Protein AF-A7SAF6-F1 (afdb_monomer)

Secondary structure (DSSP, 8-state):
--TTSHHHHHHHHHHHHHTSSS---HHHHHHHHHHHHHHHHHHHHHHHTT-HHHHHHHHHHHHHHS--HHHHHHHHHHHHHHHHHHHHHHHHTTS-SS---S---SEEE-STT-EEEHHHHHHS-HHHHHHHHHHHHHHHTT------PPP-

InterPro domains:
  IPR038718 SNF2-like, N-terminal domain superfamily [G3DSA:3.40.50.10810] (115-152)
  IPR050496 SNF2/RAD54 Helicase and DNA Repair [PTHR45629] (24-152)

pLDDT: mean 78.39, std 18.31, range [35.03, 96.56]

Organism: Nematostella vectensis (NCBI:txid45351)

Sequence (152 aa):
MDENGVDSEIARAAEKLSNLEINEKPDDEKALKAKFNELCLSGKEKARQGLLEEALADFQEAYKIHESAKLLRRIEKLKEFIKEYEKQEENEGDEAEEEEGEDDDGRDDIGDGFLLARELSIALYPYQKEGLLWFWKLYNRNQGGILGDDMG

Foldseek 3Di:
DDPPPPVVVVVVVVVVVVVVPPDDDPPVLVVLVVLLVVLQVVLVVCVVVVVLVSSLVSLVVSCVSPPDPVSVVVNVVSVVVVVVVVVVVVVVVVVPDDDPDDDPPQWDDLDPRDTDRVVVVVVDDPVVSVVVVVVVVCVVVVHDDDDPDDDD

Structure (mmCIF, N/CA/C/O backbone):
data_AF-A7SAF6-F1
#
_entry.id   AF-A7SAF6-F1
#
loop_
_atom_site.group_PDB
_atom_site.id
_atom_site.type_symbol
_atom_site.label_atom_id
_atom_site.label_alt_id
_atom_site.label_comp_id
_atom_site.label_asym_id
_atom_site.label_entity_id
_atom_site.label_seq_id
_atom_site.pdbx_PDB_ins_code
_atom_site.Cartn_x
_atom_site.Cartn_y
_atom_site.Cartn_z
_atom_site.occupancy
_atom_site.B_iso_or_equiv
_atom_site.auth_seq_id
_atom_site.auth_comp_id
_atom_site.auth_asym_id
_atom_site.auth_atom_id
_atom_site.pdbx_PDB_model_num
ATOM 1 N N . MET A 1 1 ? 40.572 2.537 -73.469 1.00 44.81 1 MET A N 1
ATOM 2 C CA . MET A 1 1 ? 40.249 3.543 -72.433 1.00 44.81 1 MET A CA 1
ATOM 3 C C . MET A 1 1 ? 39.096 2.911 -71.704 1.00 44.81 1 MET A C 1
ATOM 5 O O . MET A 1 1 ? 37.993 2.893 -72.230 1.00 44.81 1 MET A O 1
ATOM 9 N N . ASP A 1 2 ? 39.427 2.197 -70.636 1.00 42.28 2 ASP A N 1
ATOM 10 C CA . ASP A 1 2 ? 38.628 1.070 -70.172 1.00 42.28 2 ASP A CA 1
ATOM 11 C C . ASP A 1 2 ? 37.817 1.534 -68.963 1.00 42.28 2 ASP A C 1
ATOM 13 O O . ASP A 1 2 ? 38.336 1.652 -67.857 1.00 42.28 2 ASP A O 1
ATOM 17 N N . GLU A 1 3 ? 36.542 1.844 -69.197 1.00 50.38 3 GLU A N 1
ATOM 18 C CA . GLU A 1 3 ? 35.599 2.385 -68.204 1.00 50.38 3 GLU A CA 1
ATOM 19 C C . GLU A 1 3 ? 35.099 1.331 -67.189 1.00 50.38 3 GLU A C 1
ATOM 21 O O . GLU A 1 3 ? 34.281 1.633 -66.331 1.00 50.38 3 GLU A O 1
ATOM 26 N N . ASN A 1 4 ? 35.632 0.104 -67.216 1.00 52.62 4 ASN A N 1
ATOM 27 C CA . ASN A 1 4 ? 35.158 -1.023 -66.394 1.00 52.62 4 ASN A CA 1
ATOM 28 C C . ASN A 1 4 ? 35.871 -1.181 -65.032 1.00 52.62 4 ASN A C 1
ATOM 30 O O . ASN A 1 4 ? 35.632 -2.157 -64.324 1.00 52.62 4 ASN A O 1
ATOM 34 N N . GLY A 1 5 ? 36.783 -0.274 -64.664 1.00 51.62 5 GLY A N 1
ATOM 35 C CA . GLY A 1 5 ? 37.555 -0.369 -63.414 1.00 51.62 5 GLY A CA 1
ATOM 36 C C . GLY A 1 5 ? 36.896 0.283 -62.193 1.00 51.62 5 GLY A C 1
ATOM 37 O O . GLY A 1 5 ? 37.190 -0.098 -61.064 1.00 51.62 5 GLY A O 1
ATOM 38 N N . VAL A 1 6 ? 36.002 1.253 -62.405 1.00 52.84 6 VAL A N 1
ATOM 39 C CA . VAL A 1 6 ? 35.480 2.115 -61.328 1.00 52.84 6 VAL A CA 1
ATOM 40 C C . VAL A 1 6 ? 34.275 1.478 -60.621 1.00 52.84 6 VAL A C 1
ATOM 42 O O . VAL A 1 6 ? 34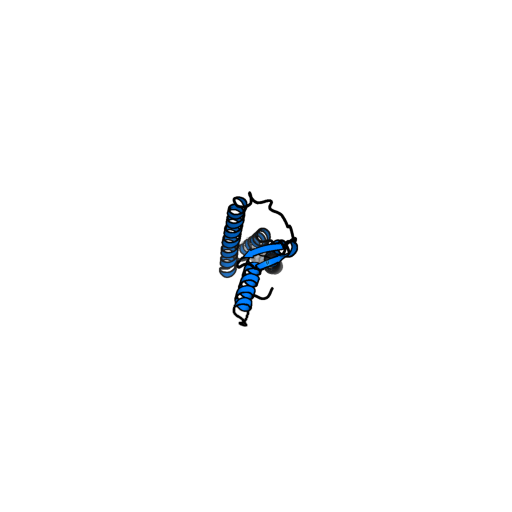.146 1.580 -59.401 1.00 52.84 6 VAL A O 1
ATOM 45 N N . ASP A 1 7 ? 33.457 0.712 -61.347 1.00 53.44 7 ASP A N 1
ATOM 46 C CA . ASP A 1 7 ? 32.272 0.043 -60.789 1.00 53.44 7 ASP A CA 1
ATOM 47 C C . ASP A 1 7 ? 32.627 -1.068 -59.786 1.00 53.44 7 ASP A C 1
ATOM 49 O O . ASP A 1 7 ? 31.895 -1.310 -58.824 1.00 53.44 7 ASP A O 1
ATOM 53 N N . SER A 1 8 ? 33.792 -1.709 -59.948 1.00 56.06 8 SER A N 1
ATOM 54 C CA . SER A 1 8 ? 34.264 -2.760 -59.038 1.00 56.06 8 SER A CA 1
ATOM 55 C C . SER A 1 8 ? 34.709 -2.219 -57.675 1.00 56.06 8 SER A C 1
ATOM 57 O O . SER A 1 8 ? 34.600 -2.938 -56.679 1.00 56.06 8 SER A O 1
ATOM 59 N N . GLU A 1 9 ? 35.236 -0.995 -57.607 1.00 56.00 9 GLU A N 1
ATOM 60 C CA . GLU A 1 9 ? 35.663 -0.395 -56.337 1.00 56.00 9 GLU A CA 1
ATOM 61 C C . GLU A 1 9 ? 34.481 0.205 -55.572 1.00 56.00 9 GLU A C 1
ATOM 63 O O . GLU A 1 9 ? 34.405 0.051 -54.351 1.00 56.00 9 GLU A O 1
ATOM 68 N N . ILE A 1 10 ? 33.511 0.794 -56.282 1.00 58.78 10 ILE A N 1
ATOM 69 C CA . ILE A 1 10 ? 32.274 1.321 -55.687 1.00 58.78 10 ILE A CA 1
ATOM 70 C C . ILE A 1 10 ? 31.429 0.184 -55.096 1.00 58.78 10 ILE A C 1
ATOM 72 O O . ILE A 1 10 ? 30.959 0.302 -53.963 1.00 58.78 10 ILE A O 1
ATOM 76 N N . ALA A 1 11 ? 31.302 -0.951 -55.794 1.00 59.03 11 ALA A N 1
ATOM 77 C CA . ALA A 1 11 ? 30.589 -2.122 -55.276 1.00 59.03 11 ALA A CA 1
ATOM 78 C C . ALA A 1 11 ? 31.240 -2.683 -53.997 1.00 59.03 11 ALA A C 1
ATOM 80 O O . ALA A 1 11 ? 30.552 -3.008 -53.029 1.00 59.03 11 ALA A O 1
ATOM 81 N N . ARG A 1 12 ? 32.578 -2.719 -53.950 1.00 59.12 12 ARG A N 1
ATOM 82 C CA . ARG A 1 12 ? 33.331 -3.205 -52.785 1.00 59.12 12 ARG A CA 1
ATOM 83 C C . ARG A 1 12 ? 33.292 -2.231 -51.605 1.00 59.12 12 ARG A C 1
ATOM 85 O O . ARG A 1 12 ? 33.353 -2.669 -50.458 1.00 59.12 12 ARG A O 1
ATOM 92 N N . ALA A 1 13 ? 33.190 -0.927 -51.861 1.00 58.06 13 ALA A N 1
ATOM 93 C CA . ALA A 1 13 ? 32.995 0.089 -50.828 1.00 58.06 13 ALA A CA 1
ATOM 94 C C . ALA A 1 13 ? 31.565 0.064 -50.257 1.00 58.06 13 ALA A C 1
ATOM 96 O O . ALA A 1 13 ? 31.397 0.198 -49.046 1.00 58.06 13 ALA A O 1
ATOM 97 N N . ALA A 1 14 ? 30.554 -0.181 -51.097 1.00 57.97 14 ALA A N 1
ATOM 98 C CA . ALA A 1 14 ? 29.157 -0.307 -50.680 1.00 57.97 14 ALA A CA 1
ATOM 99 C C . ALA A 1 14 ? 28.917 -1.544 -49.794 1.00 57.97 14 ALA A C 1
ATOM 101 O O . ALA A 1 14 ? 28.261 -1.437 -48.762 1.00 57.97 14 ALA A O 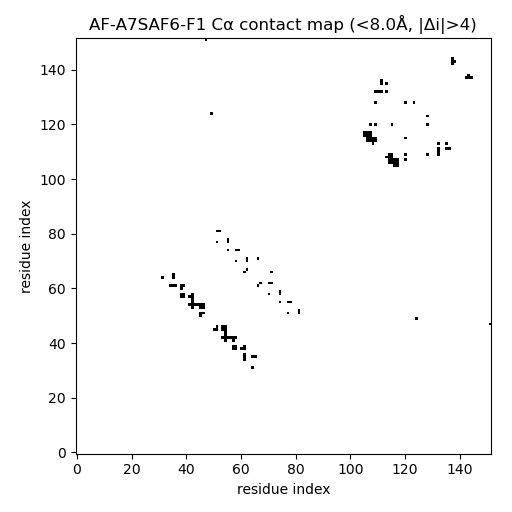1
ATOM 102 N N . GLU A 1 15 ? 29.524 -2.688 -50.124 1.00 56.97 15 GLU A N 1
ATOM 103 C CA . GLU A 1 15 ? 29.443 -3.910 -49.305 1.00 56.97 15 GLU A CA 1
ATOM 104 C C . GLU A 1 15 ? 30.191 -3.767 -47.962 1.00 56.97 15 GLU A C 1
ATOM 106 O O . GLU A 1 15 ? 29.809 -4.340 -46.938 1.00 56.97 15 GLU A O 1
ATOM 111 N N . LYS A 1 16 ? 31.249 -2.944 -47.932 1.00 56.81 16 LYS A N 1
ATOM 112 C CA . LYS A 1 16 ? 31.986 -2.622 -46.700 1.00 56.81 16 LYS A CA 1
ATOM 113 C C . LYS A 1 16 ? 31.212 -1.660 -45.793 1.00 56.81 16 LYS A C 1
ATOM 115 O O . LYS A 1 16 ? 31.373 -1.743 -44.580 1.00 56.81 16 LYS A O 1
ATOM 120 N N . LEU A 1 17 ? 30.373 -0.791 -46.364 1.00 54.66 17 LEU A N 1
ATOM 121 C CA . LEU A 1 17 ? 29.461 0.089 -45.626 1.00 54.66 17 LEU A CA 1
ATOM 122 C C . LEU A 1 17 ? 28.236 -0.673 -45.097 1.00 54.66 17 LEU A C 1
ATOM 124 O O . LEU A 1 17 ? 27.879 -0.483 -43.939 1.00 54.66 17 LEU A O 1
ATOM 128 N N . SER A 1 18 ? 27.661 -1.608 -45.864 1.00 53.25 18 SER A N 1
ATOM 129 C CA . SER A 1 18 ? 26.514 -2.410 -45.400 1.00 53.25 18 SER A CA 1
ATOM 130 C C . SER A 1 18 ? 26.862 -3.391 -44.273 1.00 53.25 18 SER A C 1
ATOM 132 O O . SER A 1 18 ? 25.997 -3.746 -43.479 1.00 53.25 18 SER A O 1
ATOM 134 N N . ASN A 1 19 ? 28.128 -3.812 -44.166 1.00 49.72 19 ASN A N 1
ATOM 135 C CA . ASN A 1 19 ? 28.609 -4.688 -43.087 1.00 49.72 19 ASN A CA 1
ATOM 136 C C . ASN A 1 19 ? 29.094 -3.942 -41.828 1.00 49.72 19 ASN A C 1
ATOM 138 O O . ASN A 1 19 ? 29.484 -4.592 -40.859 1.00 49.72 19 ASN A O 1
ATOM 142 N N . LEU A 1 20 ? 29.074 -2.605 -41.818 1.00 49.12 20 LEU A N 1
ATOM 143 C CA . LEU A 1 20 ? 29.375 -1.792 -40.630 1.00 49.12 20 LEU A CA 1
ATOM 144 C C . LEU A 1 20 ? 28.115 -1.386 -39.845 1.00 49.12 20 LEU A C 1
ATOM 146 O O . LEU A 1 20 ? 28.237 -0.924 -38.716 1.00 49.12 20 LEU A O 1
ATOM 150 N N . GLU A 1 21 ? 26.918 -1.598 -40.399 1.00 53.47 21 GLU A N 1
ATOM 151 C CA . GLU A 1 21 ? 25.646 -1.123 -39.827 1.00 53.47 21 GLU A CA 1
ATOM 152 C C . GLU A 1 21 ? 24.832 -2.188 -39.071 1.00 53.47 21 GLU A C 1
ATOM 154 O O . GLU A 1 21 ? 23.672 -1.965 -38.732 1.00 53.47 21 GLU A O 1
ATOM 159 N N . ILE A 1 22 ? 25.418 -3.349 -38.758 1.0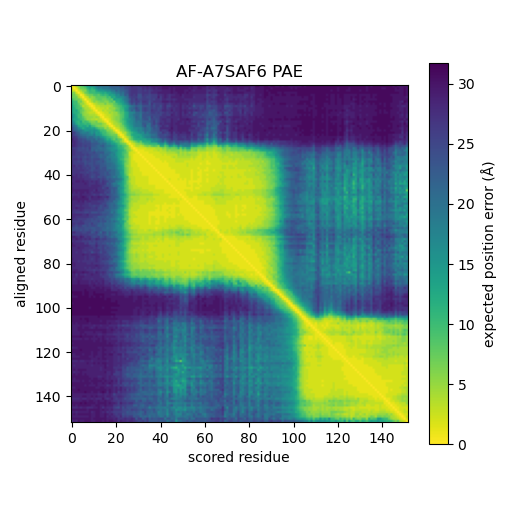0 56.00 22 ILE A N 1
ATOM 160 C CA . ILE A 1 22 ? 24.715 -4.412 -38.021 1.00 56.00 22 ILE A CA 1
ATOM 161 C C . ILE A 1 22 ? 25.609 -4.982 -36.913 1.00 56.00 22 ILE A C 1
ATOM 163 O O . ILE A 1 22 ? 25.994 -6.146 -36.980 1.00 56.00 22 ILE A O 1
ATOM 167 N N . ASN A 1 23 ? 25.968 -4.178 -35.899 1.00 55.22 23 ASN A N 1
ATOM 168 C CA . ASN A 1 23 ? 26.298 -4.724 -34.568 1.00 55.22 23 ASN A CA 1
ATOM 169 C C . ASN A 1 23 ? 26.355 -3.697 -33.412 1.00 55.22 23 ASN A C 1
ATOM 171 O O . ASN A 1 23 ? 27.327 -3.630 -32.665 1.00 55.22 23 ASN A O 1
ATOM 175 N N . GLU A 1 24 ? 25.299 -2.913 -33.215 1.00 51.47 24 GLU A N 1
ATOM 176 C CA . GLU A 1 24 ? 25.086 -2.098 -32.006 1.00 51.47 24 GLU A CA 1
ATOM 177 C C . GLU A 1 24 ? 23.581 -2.193 -31.660 1.00 51.47 24 GLU A C 1
ATOM 179 O O . GLU A 1 24 ? 22.766 -1.909 -32.524 1.00 51.47 24 GLU A O 1
ATOM 184 N N . LYS A 1 25 ? 23.045 -2.599 -30.500 1.00 54.06 25 LYS A N 1
ATOM 185 C CA . LYS A 1 25 ? 23.557 -2.861 -29.151 1.00 54.06 25 LYS A CA 1
ATOM 186 C C . LYS A 1 25 ? 22.652 -3.905 -28.445 1.00 54.06 25 LYS A C 1
ATOM 188 O O . LYS A 1 25 ? 21.544 -3.560 -28.038 1.00 54.06 25 LYS A O 1
ATOM 193 N N . PRO A 1 26 ? 23.095 -5.150 -28.213 1.00 53.97 26 PRO A N 1
ATOM 194 C CA . PRO A 1 26 ? 22.416 -6.052 -27.275 1.00 53.97 26 PRO A CA 1
ATOM 195 C C . PRO A 1 26 ? 22.563 -5.598 -25.807 1.00 53.97 26 PRO A C 1
ATOM 197 O O . PRO A 1 26 ? 21.748 -5.957 -24.956 1.00 53.97 26 PRO A O 1
ATOM 200 N N . ASP A 1 27 ? 23.595 -4.802 -25.501 1.00 61.66 27 ASP A N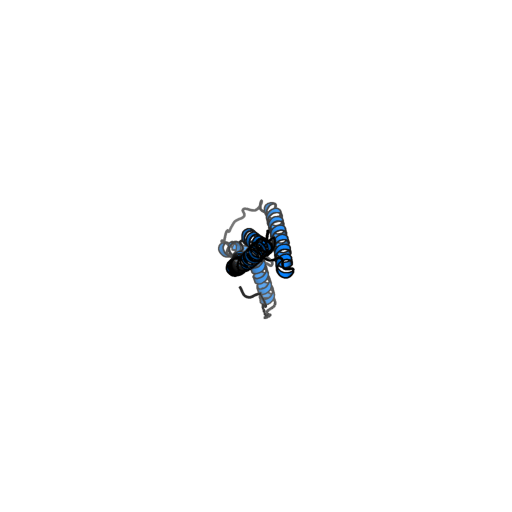 1
ATOM 201 C CA . ASP A 1 27 ? 23.898 -4.352 -24.136 1.00 61.66 27 ASP A CA 1
ATOM 202 C C . ASP A 1 27 ? 22.963 -3.240 -23.634 1.00 61.66 27 ASP A C 1
ATOM 204 O O . ASP A 1 27 ? 22.583 -3.258 -22.462 1.00 61.66 27 ASP A O 1
ATOM 208 N N . ASP A 1 28 ? 22.515 -2.328 -24.505 1.00 75.50 28 ASP A N 1
ATOM 209 C CA . ASP A 1 28 ? 21.623 -1.226 -24.110 1.00 75.50 28 ASP A CA 1
ATOM 210 C C . ASP A 1 28 ? 20.217 -1.736 -23.751 1.00 75.50 28 ASP A C 1
ATOM 212 O O . ASP A 1 28 ? 19.645 -1.330 -22.740 1.00 75.50 28 ASP A O 1
ATOM 216 N N . GLU A 1 29 ? 19.670 -2.692 -24.510 1.00 80.94 29 GLU A N 1
ATOM 217 C CA . GLU A 1 29 ? 18.361 -3.293 -24.211 1.00 80.94 29 GLU A CA 1
ATOM 218 C C . GLU A 1 29 ? 18.394 -4.092 -22.896 1.00 80.94 29 GLU A C 1
ATOM 220 O O . GLU A 1 29 ? 17.477 -4.017 -22.069 1.00 80.94 29 GLU A O 1
ATOM 225 N N . LYS A 1 30 ? 19.492 -4.817 -22.653 1.00 86.88 30 LYS A N 1
ATOM 226 C CA . LYS A 1 30 ? 19.704 -5.557 -21.406 1.00 86.88 30 LYS A CA 1
ATOM 227 C C . LYS A 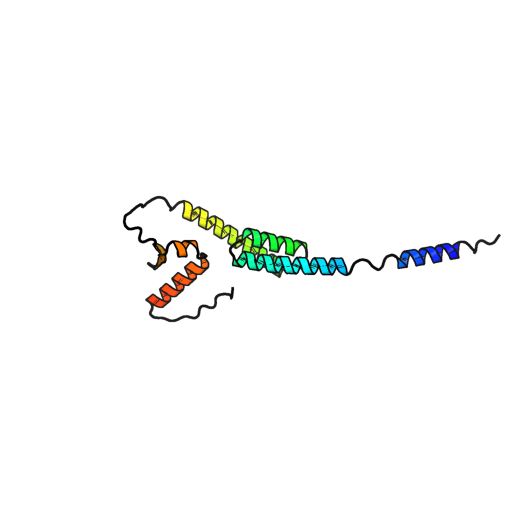1 30 ? 19.837 -4.616 -20.204 1.00 86.88 30 LYS A C 1
ATOM 229 O O . LYS A 1 30 ? 19.261 -4.906 -19.153 1.00 86.88 30 LYS A O 1
ATOM 234 N N . ALA A 1 31 ? 20.547 -3.498 -20.357 1.00 88.19 31 ALA A N 1
ATOM 235 C CA . ALA A 1 31 ? 20.683 -2.476 -19.322 1.00 88.19 31 ALA A CA 1
ATOM 236 C C . ALA A 1 31 ? 19.342 -1.788 -19.012 1.00 88.19 31 ALA A C 1
ATOM 238 O O . ALA A 1 31 ? 18.979 -1.652 -17.843 1.00 88.19 31 ALA A O 1
ATOM 239 N N . LEU A 1 32 ? 18.558 -1.438 -20.038 1.00 90.06 32 LEU A N 1
ATOM 240 C CA . LEU A 1 32 ? 17.218 -0.863 -19.874 1.00 90.06 32 LEU A CA 1
ATOM 241 C C . LEU A 1 32 ? 16.276 -1.818 -19.138 1.00 90.06 32 LEU A C 1
ATOM 243 O O . LEU A 1 32 ? 15.563 -1.409 -18.221 1.00 90.06 32 LEU A O 1
ATOM 247 N N . LYS A 1 33 ? 16.317 -3.111 -19.473 1.00 90.69 33 LYS A N 1
ATOM 248 C CA . LYS A 1 33 ? 15.524 -4.135 -18.786 1.00 90.69 33 LYS A CA 1
ATOM 249 C C . LYS A 1 33 ? 15.939 -4.318 -17.324 1.00 90.69 33 LYS A C 1
ATOM 251 O O . LYS A 1 33 ? 15.075 -4.498 -16.467 1.00 90.69 33 LYS A O 1
ATOM 256 N N . ALA A 1 34 ? 17.239 -4.274 -17.026 1.00 92.56 34 ALA A N 1
ATOM 257 C CA . ALA A 1 34 ? 17.735 -4.332 -15.653 1.00 92.56 34 ALA A CA 1
ATOM 258 C C . ALA A 1 34 ? 17.251 -3.123 -14.839 1.00 92.56 34 ALA A C 1
ATOM 260 O O . ALA A 1 34 ? 16.662 -3.312 -13.776 1.00 92.56 34 ALA A O 1
ATOM 261 N N . LYS A 1 35 ? 17.388 -1.913 -15.396 1.00 94.00 35 LYS A N 1
ATOM 262 C CA . LYS A 1 35 ? 16.910 -0.671 -14.776 1.00 94.00 35 LYS A CA 1
ATOM 263 C C . LYS A 1 35 ? 15.397 -0.689 -14.541 1.00 94.00 35 LYS A C 1
ATOM 265 O O . LYS A 1 35 ? 14.933 -0.319 -13.469 1.00 94.00 35 LYS A O 1
ATOM 270 N N . PHE A 1 36 ? 14.616 -1.172 -15.509 1.00 94.31 36 PHE A N 1
ATOM 271 C CA . PHE A 1 36 ? 13.168 -1.331 -15.351 1.00 94.31 36 PHE A CA 1
ATOM 272 C C . PHE A 1 36 ? 12.810 -2.246 -14.172 1.00 94.31 36 PHE A C 1
ATOM 274 O O . PHE A 1 36 ? 11.935 -1.916 -13.370 1.00 94.31 36 PHE A O 1
ATOM 281 N N . ASN A 1 37 ? 13.485 -3.393 -14.055 1.00 92.56 37 ASN A N 1
ATOM 282 C CA . ASN A 1 37 ? 13.239 -4.334 -12.965 1.00 92.56 37 ASN A CA 1
ATOM 283 C C . ASN A 1 37 ? 13.627 -3.741 -11.607 1.00 92.56 37 ASN A C 1
ATOM 285 O O . ASN A 1 37 ? 12.883 -3.913 -10.645 1.00 92.56 37 ASN A O 1
ATOM 289 N N . GLU A 1 38 ? 14.757 -3.037 -11.540 1.00 95.69 38 GLU A N 1
ATOM 290 C CA . GLU A 1 38 ? 15.220 -2.353 -10.333 1.00 95.69 38 GLU A CA 1
ATOM 291 C C . GLU A 1 38 ? 14.208 -1.303 -9.867 1.00 95.69 38 GLU A C 1
ATOM 293 O O . GLU A 1 38 ? 13.761 -1.361 -8.725 1.00 95.69 38 GLU A O 1
ATOM 298 N N . LEU A 1 39 ? 13.748 -0.428 -10.766 1.00 95.25 39 LEU A N 1
ATOM 299 C CA . LEU A 1 39 ? 12.719 0.572 -10.461 1.00 95.25 39 LEU A CA 1
ATOM 300 C C . LEU A 1 39 ? 11.401 -0.075 -10.013 1.00 95.25 39 LEU A C 1
ATOM 302 O O . LEU A 1 39 ? 10.774 0.377 -9.061 1.00 95.25 39 LEU A O 1
ATOM 306 N N . CYS A 1 40 ? 10.986 -1.178 -10.645 1.00 92.88 40 CYS A N 1
ATOM 307 C CA . CYS A 1 40 ? 9.789 -1.909 -10.224 1.00 92.88 40 CYS A CA 1
ATOM 308 C C . CYS A 1 40 ? 9.924 -2.546 -8.834 1.00 92.88 40 CYS A C 1
ATOM 310 O O . CYS A 1 40 ? 8.914 -2.708 -8.148 1.00 92.88 40 CYS A O 1
ATOM 312 N N . LEU A 1 41 ? 11.125 -2.982 -8.449 1.00 93.31 41 LEU A N 1
ATOM 313 C CA . LEU A 1 41 ? 11.396 -3.548 -7.127 1.00 93.31 41 LEU A CA 1
ATOM 314 C C . LEU A 1 41 ? 11.475 -2.442 -6.074 1.00 93.31 41 LEU A C 1
ATOM 316 O O . LEU A 1 41 ? 10.769 -2.524 -5.073 1.00 93.31 41 LEU A O 1
ATOM 320 N N . SER A 1 42 ? 12.248 -1.391 -6.347 1.00 93.94 42 SER A N 1
ATOM 321 C CA . SER A 1 42 ? 12.368 -0.208 -5.494 1.00 93.94 42 SER A CA 1
ATOM 322 C C . SER A 1 42 ? 11.004 0.437 -5.243 1.00 93.94 42 SER A C 1
ATOM 324 O O . SER A 1 42 ? 10.611 0.600 -4.093 1.00 93.94 42 SER A O 1
ATOM 326 N N . GLY A 1 43 ? 10.201 0.665 -6.287 1.00 92.88 43 GLY A N 1
ATOM 327 C CA . GLY A 1 43 ? 8.874 1.262 -6.129 1.00 92.88 43 GLY A CA 1
ATOM 328 C C . GLY A 1 43 ? 7.908 0.401 -5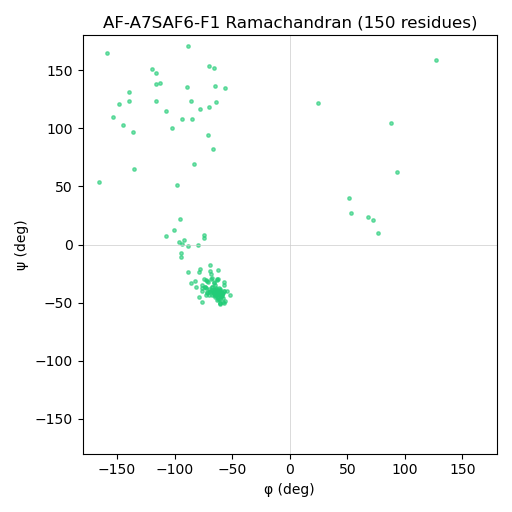.308 1.00 92.88 43 GLY A C 1
ATOM 329 O O . GLY A 1 43 ? 7.039 0.929 -4.620 1.00 92.88 43 GLY A O 1
ATOM 330 N N . LYS A 1 44 ? 8.049 -0.932 -5.326 1.00 90.00 44 LYS A N 1
ATOM 331 C CA . LYS A 1 44 ? 7.258 -1.814 -4.447 1.00 90.00 44 LYS A CA 1
ATOM 332 C C . LYS A 1 44 ? 7.714 -1.725 -2.998 1.00 90.00 44 LYS A C 1
ATOM 334 O O . LYS A 1 44 ? 6.867 -1.665 -2.118 1.00 90.00 44 LYS A O 1
ATOM 339 N N . GLU A 1 45 ? 9.021 -1.718 -2.771 1.00 89.00 45 GLU A N 1
ATOM 340 C CA . GLU A 1 45 ? 9.590 -1.633 -1.429 1.00 89.00 45 GLU A CA 1
ATOM 341 C C . GLU A 1 45 ? 9.283 -0.282 -0.775 1.00 89.00 45 GLU A C 1
ATOM 343 O O . GLU A 1 45 ? 8.863 -0.234 0.374 1.00 89.00 45 GLU A O 1
ATOM 348 N N . LYS A 1 46 ? 9.381 0.816 -1.527 1.00 90.56 46 LYS A N 1
ATOM 349 C CA . LYS A 1 46 ? 8.992 2.149 -1.055 1.00 90.56 46 LYS A CA 1
ATOM 350 C C . LYS A 1 46 ? 7.498 2.250 -0.761 1.00 90.56 46 LYS A C 1
ATOM 352 O O . LYS A 1 46 ? 7.125 2.791 0.273 1.00 90.56 46 LYS A O 1
ATOM 357 N N . ALA A 1 47 ? 6.648 1.657 -1.606 1.00 85.19 47 ALA A N 1
ATOM 358 C CA . ALA A 1 47 ? 5.210 1.593 -1.336 1.00 85.19 47 ALA A CA 1
ATOM 359 C C . ALA A 1 47 ? 4.919 0.829 -0.035 1.00 85.19 47 ALA A C 1
ATOM 361 O O . ALA A 1 47 ? 4.075 1.255 0.744 1.00 85.19 47 ALA A O 1
ATOM 362 N N . ARG A 1 48 ? 5.657 -0.258 0.224 1.00 78.06 48 ARG A N 1
ATOM 363 C CA . ARG A 1 48 ? 5.572 -1.028 1.473 1.00 78.06 48 ARG A CA 1
ATOM 364 C C . ARG A 1 48 ? 6.025 -0.226 2.695 1.00 78.06 48 ARG A C 1
ATOM 366 O O . ARG A 1 48 ? 5.481 -0.403 3.776 1.00 78.06 48 ARG A O 1
ATOM 373 N N . GLN A 1 49 ? 7.023 0.636 2.532 1.00 81.75 49 GLN A N 1
ATOM 374 C CA . GLN A 1 49 ? 7.521 1.519 3.590 1.00 81.75 49 GLN A CA 1
ATOM 375 C C . GLN A 1 49 ? 6.648 2.769 3.797 1.00 81.75 49 GLN A C 1
ATOM 377 O O . GLN A 1 49 ? 6.946 3.574 4.677 1.00 81.75 49 GLN A O 1
ATOM 382 N N . GLY A 1 50 ? 5.571 2.944 3.023 1.00 79.50 50 GLY A N 1
ATOM 383 C CA . GLY A 1 50 ? 4.706 4.125 3.099 1.00 79.50 50 GLY A CA 1
ATOM 384 C C . GLY A 1 50 ? 5.293 5.374 2.436 1.00 79.50 50 GLY A C 1
ATOM 385 O O . GLY A 1 50 ? 4.728 6.450 2.564 1.00 79.50 50 GLY A O 1
ATOM 386 N N . LEU A 1 51 ? 6.398 5.247 1.695 1.00 88.12 51 LEU A N 1
ATOM 387 C CA . LEU A 1 51 ? 6.998 6.331 0.912 1.00 88.12 51 LEU A CA 1
ATOM 388 C C . LEU A 1 51 ? 6.271 6.437 -0.437 1.00 88.12 51 LEU A C 1
ATOM 390 O O . LEU A 1 51 ? 6.794 6.039 -1.486 1.00 88.12 51 LEU A O 1
ATOM 394 N N . LEU A 1 52 ? 5.012 6.879 -0.397 1.00 88.75 52 LEU A N 1
ATOM 395 C CA . LEU A 1 52 ? 4.072 6.793 -1.517 1.00 88.75 52 LEU A CA 1
ATOM 396 C C . LEU A 1 52 ? 4.510 7.648 -2.716 1.00 88.75 52 LEU A C 1
ATOM 398 O O . LEU A 1 52 ? 4.419 7.197 -3.861 1.00 88.75 52 LEU A O 1
ATOM 402 N N . GLU A 1 53 ? 5.043 8.842 -2.471 1.00 91.31 53 GLU A N 1
ATOM 403 C CA . GLU A 1 53 ? 5.518 9.781 -3.490 1.00 91.31 53 GLU A CA 1
ATOM 404 C C . GLU A 1 53 ? 6.753 9.232 -4.206 1.00 91.31 53 GLU A C 1
ATOM 406 O O . GLU A 1 53 ? 6.850 9.275 -5.437 1.00 91.31 53 GLU A O 1
ATOM 411 N N . GLU A 1 54 ? 7.689 8.659 -3.449 1.00 91.50 54 GLU A N 1
ATOM 412 C CA . GLU A 1 54 ? 8.892 8.060 -4.017 1.00 91.50 54 GLU A CA 1
ATOM 413 C C . GLU A 1 54 ? 8.574 6.771 -4.785 1.00 91.50 54 GLU A C 1
ATOM 415 O O . GLU A 1 54 ? 9.134 6.523 -5.856 1.00 91.50 54 GLU A O 1
ATOM 420 N N . ALA A 1 55 ? 7.640 5.961 -4.280 1.00 93.38 55 ALA A N 1
ATOM 421 C CA . ALA A 1 55 ? 7.135 4.793 -4.991 1.00 93.38 55 ALA A CA 1
ATOM 422 C C . ALA A 1 55 ? 6.465 5.185 -6.315 1.00 93.38 55 ALA A C 1
ATOM 424 O O . ALA A 1 55 ? 6.661 4.533 -7.347 1.00 93.38 55 ALA A O 1
ATOM 425 N N . LEU A 1 56 ? 5.693 6.275 -6.303 1.00 94.62 56 LEU A N 1
ATOM 426 C CA . LEU A 1 56 ? 5.065 6.824 -7.494 1.00 94.62 56 LEU A CA 1
ATOM 427 C C . LEU A 1 56 ? 6.112 7.293 -8.512 1.00 94.62 56 LEU A C 1
ATOM 429 O O . LEU A 1 56 ? 5.953 7.015 -9.705 1.00 94.62 56 LEU A O 1
ATOM 433 N N . ALA A 1 57 ? 7.175 7.961 -8.060 1.00 95.88 57 ALA A N 1
ATOM 434 C CA . ALA A 1 57 ? 8.277 8.395 -8.915 1.00 95.88 57 ALA A CA 1
ATOM 435 C C . ALA A 1 57 ? 8.977 7.202 -9.591 1.00 95.88 57 ALA A C 1
ATOM 437 O O . ALA A 1 57 ? 9.135 7.203 -10.815 1.00 95.88 57 ALA A O 1
ATOM 438 N N . ASP A 1 58 ? 9.293 6.150 -8.829 1.00 96.56 58 ASP A N 1
ATOM 439 C CA . ASP A 1 58 ? 9.926 4.931 -9.349 1.00 96.56 58 ASP A CA 1
ATOM 440 C C . ASP A 1 58 ? 9.054 4.249 -10.418 1.00 96.56 58 ASP A C 1
ATOM 442 O O . ASP A 1 58 ? 9.544 3.866 -11.485 1.00 96.56 58 ASP A O 1
ATOM 446 N N . PHE A 1 59 ? 7.739 4.133 -10.188 1.00 95.44 59 PHE A N 1
ATOM 447 C CA . PHE A 1 59 ? 6.830 3.549 -11.179 1.00 95.44 59 PHE A CA 1
ATOM 448 C C . PHE A 1 59 ? 6.677 4.420 -12.429 1.00 95.44 59 PHE A C 1
ATOM 450 O O . PHE A 1 59 ? 6.588 3.879 -13.532 1.00 95.44 59 PHE A O 1
ATOM 457 N N . GLN A 1 60 ? 6.677 5.748 -12.293 1.00 95.44 60 GLN A N 1
ATOM 458 C CA . GLN A 1 60 ? 6.670 6.656 -13.442 1.00 95.44 60 GLN A CA 1
ATOM 459 C C . GLN A 1 60 ? 7.965 6.560 -14.256 1.00 95.44 60 GLN A C 1
ATOM 461 O O . GLN A 1 60 ? 7.911 6.585 -15.485 1.00 95.44 60 GLN A O 1
ATOM 466 N N . GLU A 1 61 ? 9.125 6.426 -13.609 1.00 94.69 61 GLU A N 1
ATOM 467 C CA . GLU A 1 61 ? 10.393 6.221 -14.313 1.00 94.69 61 GLU A CA 1
ATOM 468 C C . GLU A 1 61 ? 10.434 4.854 -15.006 1.00 94.69 61 GLU A C 1
ATOM 470 O O . GLU A 1 61 ? 10.815 4.770 -16.174 1.00 94.69 61 GLU A O 1
ATOM 475 N N . ALA A 1 62 ? 9.939 3.800 -14.350 1.00 94.38 62 ALA A N 1
ATOM 476 C CA . ALA A 1 62 ? 9.783 2.487 -14.970 1.00 94.38 62 ALA A CA 1
ATOM 477 C C . ALA A 1 62 ? 8.840 2.541 -16.185 1.00 94.38 62 ALA A C 1
ATOM 479 O O . ALA A 1 62 ? 9.115 1.915 -17.209 1.00 94.38 62 ALA A O 1
ATOM 480 N N . TYR A 1 63 ? 7.765 3.332 -16.114 1.00 94.56 63 TYR A N 1
ATOM 481 C CA . TYR A 1 63 ? 6.823 3.504 -17.222 1.00 94.56 63 TYR A CA 1
ATOM 482 C C . TYR A 1 63 ? 7.473 4.168 -18.440 1.00 94.56 63 TYR A C 1
ATOM 484 O O . TYR A 1 63 ? 7.209 3.749 -19.561 1.00 94.56 63 TYR A O 1
ATOM 492 N N . LYS A 1 64 ? 8.375 5.138 -18.233 1.00 94.06 64 LYS A N 1
ATOM 493 C CA . LYS A 1 64 ? 9.144 5.769 -19.324 1.00 94.06 64 LYS A CA 1
ATOM 494 C C . LYS A 1 64 ? 10.065 4.783 -20.047 1.00 94.06 64 LYS A C 1
ATOM 496 O O . LYS A 1 64 ? 10.348 4.980 -21.223 1.00 94.06 64 LYS A O 1
ATOM 501 N N . ILE A 1 65 ? 10.560 3.759 -19.347 1.00 92.25 65 ILE A N 1
ATOM 502 C CA . ILE A 1 65 ? 11.403 2.713 -19.945 1.00 92.25 65 ILE A CA 1
ATOM 503 C C . ILE A 1 65 ? 10.539 1.708 -20.706 1.00 92.25 65 ILE A C 1
ATOM 505 O O . ILE A 1 65 ? 10.879 1.317 -21.820 1.00 92.25 65 ILE A O 1
ATOM 509 N N . HIS A 1 66 ? 9.436 1.272 -20.099 1.00 90.69 66 HIS A N 1
ATOM 510 C CA . HIS A 1 66 ? 8.529 0.317 -20.712 1.00 90.69 66 HIS A CA 1
ATOM 511 C C . HIS A 1 66 ? 7.079 0.614 -20.328 1.00 90.69 66 HIS A C 1
ATOM 513 O O . HIS A 1 66 ? 6.593 0.239 -19.252 1.00 90.69 66 HIS A O 1
ATOM 519 N N . GLU A 1 67 ? 6.354 1.212 -21.268 1.00 92.25 67 GLU A N 1
ATOM 520 C CA . GLU A 1 67 ? 4.936 1.502 -21.113 1.00 92.25 67 GLU A CA 1
ATOM 521 C C . GLU A 1 67 ? 4.141 0.198 -20.983 1.00 92.25 67 GLU A C 1
ATOM 523 O O . GLU A 1 67 ? 4.198 -0.703 -21.819 1.00 92.25 67 GLU A O 1
ATOM 528 N N . SER A 1 68 ? 3.406 0.058 -19.884 1.00 90.88 68 SER A N 1
ATOM 529 C CA . SER A 1 68 ? 2.598 -1.129 -19.615 1.00 90.88 68 SER A CA 1
ATOM 530 C C . SER A 1 68 ? 1.274 -0.727 -19.002 1.00 90.88 68 SER A C 1
ATOM 532 O O . SER A 1 68 ? 1.241 -0.014 -18.001 1.00 90.88 68 SER A O 1
ATOM 534 N N . ALA A 1 69 ? 0.177 -1.264 -19.536 1.00 89.69 69 ALA A N 1
ATOM 535 C CA . ALA A 1 69 ? -1.160 -1.033 -18.996 1.00 89.69 69 ALA A CA 1
ATOM 536 C C . ALA A 1 69 ? -1.280 -1.455 -17.518 1.00 89.69 69 ALA A C 1
ATOM 538 O O . ALA A 1 69 ? -2.014 -0.839 -16.748 1.00 89.69 69 ALA A O 1
ATOM 539 N N . LYS A 1 70 ? -0.539 -2.490 -17.092 1.00 87.94 70 LYS A N 1
ATOM 540 C CA . LYS A 1 70 ? -0.516 -2.929 -15.687 1.00 87.94 70 LYS A CA 1
ATOM 541 C C . LYS A 1 70 ? 0.175 -1.903 -14.790 1.00 87.94 70 LYS A C 1
ATOM 543 O O . LYS A 1 70 ? -0.280 -1.669 -13.673 1.00 87.94 70 LYS A O 1
ATOM 548 N N . LEU A 1 71 ? 1.265 -1.317 -15.279 1.00 90.06 71 LEU A N 1
ATOM 549 C CA . LEU A 1 71 ? 2.029 -0.312 -14.550 1.00 90.06 71 LEU A CA 1
ATOM 550 C C . LEU A 1 71 ? 1.263 1.013 -14.484 1.00 90.06 71 LEU A C 1
ATOM 552 O O . LEU A 1 71 ? 1.167 1.590 -13.408 1.00 90.06 71 LEU A O 1
ATOM 556 N N . LEU A 1 72 ? 0.620 1.419 -15.582 1.00 92.25 72 LEU A N 1
ATOM 557 C CA . LEU A 1 72 ? -0.243 2.599 -15.626 1.00 92.25 72 LEU A CA 1
ATOM 558 C C . LEU A 1 72 ? -1.371 2.518 -14.592 1.00 92.25 72 LEU A C 1
ATOM 560 O O . LEU A 1 72 ? -1.503 3.413 -13.767 1.00 92.25 72 LEU A O 1
ATOM 564 N N . ARG A 1 73 ? -2.105 1.397 -14.550 1.00 91.88 73 ARG A N 1
ATOM 565 C CA . ARG A 1 73 ? -3.153 1.176 -13.537 1.00 91.88 73 ARG A CA 1
ATOM 566 C C . ARG A 1 73 ? -2.623 1.273 -12.107 1.00 91.88 73 ARG A C 1
ATOM 568 O O . ARG A 1 73 ? -3.347 1.698 -11.215 1.00 91.88 73 ARG A O 1
ATOM 575 N N . ARG A 1 74 ? -1.380 0.842 -11.862 1.00 89.62 74 ARG A N 1
ATOM 576 C CA . ARG A 1 74 ? -0.754 0.946 -10.536 1.00 89.62 74 ARG A CA 1
ATOM 577 C C . ARG A 1 74 ? -0.394 2.393 -10.200 1.00 89.62 74 ARG A C 1
ATOM 579 O O . ARG A 1 74 ? -0.636 2.807 -9.076 1.00 89.62 74 ARG A O 1
ATOM 586 N N . ILE A 1 75 ? 0.126 3.148 -11.166 1.00 93.31 75 ILE A N 1
ATOM 587 C CA . ILE A 1 75 ? 0.411 4.584 -11.032 1.00 93.31 75 ILE A CA 1
ATOM 588 C C . ILE A 1 75 ? -0.876 5.362 -10.745 1.00 93.31 75 ILE A C 1
ATOM 590 O O . ILE A 1 75 ? -0.890 6.186 -9.841 1.00 93.31 75 ILE A O 1
ATOM 594 N N . GLU A 1 76 ? -1.951 5.099 -11.490 1.00 93.19 76 GLU A N 1
ATOM 595 C CA . GLU A 1 76 ? -3.252 5.756 -11.303 1.00 93.19 76 GLU A CA 1
ATOM 596 C C . GLU A 1 76 ? -3.814 5.499 -9.905 1.00 93.19 76 GLU A C 1
ATOM 598 O O . GLU A 1 76 ? -4.117 6.452 -9.194 1.00 93.19 76 GLU A O 1
ATOM 603 N N . LYS A 1 77 ? -3.855 4.232 -9.474 1.00 89.81 77 LYS A N 1
ATOM 604 C CA . LYS A 1 77 ? -4.301 3.872 -8.121 1.00 89.81 77 LYS A CA 1
ATOM 605 C C . LYS A 1 77 ? -3.463 4.528 -7.032 1.00 89.81 77 LYS A C 1
ATOM 607 O O . LYS A 1 77 ? -4.011 5.005 -6.051 1.00 89.81 77 LYS A O 1
ATOM 612 N N . LEU A 1 78 ? -2.140 4.548 -7.198 1.00 90.06 78 LEU A N 1
ATOM 613 C CA . LEU A 1 78 ? -1.249 5.143 -6.207 1.00 90.06 78 LEU A CA 1
ATOM 614 C C . LEU A 1 78 ? -1.431 6.666 -6.128 1.00 90.06 78 LEU A C 1
ATOM 616 O O . LEU A 1 78 ? -1.410 7.216 -5.038 1.00 90.06 78 LEU A O 1
ATOM 620 N N . LYS A 1 79 ? -1.678 7.343 -7.258 1.00 92.69 79 LYS A N 1
ATOM 621 C CA . LYS A 1 79 ? -2.027 8.775 -7.272 1.00 92.69 79 LYS A CA 1
ATOM 622 C C . LYS A 1 79 ? -3.353 9.061 -6.582 1.00 92.69 79 LYS A C 1
ATOM 624 O O . LYS A 1 79 ? -3.456 10.048 -5.867 1.00 92.69 79 LYS A O 1
ATOM 629 N N . GLU A 1 80 ? -4.365 8.240 -6.845 1.00 89.81 80 GLU A N 1
ATOM 630 C CA . GLU A 1 80 ? -5.673 8.379 -6.206 1.00 89.81 80 GLU A CA 1
ATOM 631 C C . GLU A 1 80 ? -5.556 8.186 -4.692 1.00 89.81 80 GLU A C 1
ATOM 633 O O . GLU A 1 80 ? -6.064 9.011 -3.943 1.00 89.81 80 GLU A O 1
ATOM 638 N N . PHE A 1 81 ? -4.780 7.186 -4.266 1.00 85.00 81 PHE A N 1
ATOM 639 C CA . PHE A 1 81 ? -4.495 6.926 -2.859 1.00 85.00 81 PHE A CA 1
ATOM 640 C C . PHE A 1 81 ? -3.755 8.084 -2.173 1.00 85.00 81 PHE A C 1
ATOM 642 O O . PHE A 1 81 ? -4.186 8.520 -1.115 1.00 85.00 81 PHE A O 1
ATOM 649 N N . ILE A 1 82 ? -2.700 8.638 -2.788 1.00 88.62 82 ILE A N 1
ATOM 650 C CA . ILE A 1 82 ? -1.990 9.817 -2.249 1.00 88.62 82 ILE A CA 1
ATOM 651 C C . ILE A 1 82 ? -2.941 11.009 -2.117 1.00 88.62 82 ILE A C 1
ATOM 653 O O . ILE A 1 82 ? -2.973 11.668 -1.089 1.00 88.62 82 ILE A O 1
ATOM 657 N N . LYS A 1 83 ? -3.768 11.263 -3.134 1.00 88.56 83 LYS A N 1
ATOM 658 C CA . LYS A 1 83 ? -4.724 12.374 -3.105 1.00 88.56 83 LYS A CA 1
ATOM 659 C C . LYS A 1 83 ? -5.785 12.204 -2.014 1.00 88.56 83 LYS A C 1
ATOM 661 O O . LYS A 1 83 ? -6.238 13.184 -1.430 1.00 88.56 83 LYS A O 1
ATOM 666 N N . GLU A 1 84 ? -6.250 10.978 -1.796 1.00 80.94 84 GLU A N 1
ATOM 667 C CA . GLU A 1 84 ? -7.180 10.676 -0.711 1.00 80.94 84 GLU A CA 1
ATOM 668 C C . GLU A 1 84 ? -6.507 10.843 0.655 1.00 80.94 84 GLU A C 1
ATOM 670 O O . GLU A 1 84 ? -7.122 11.421 1.546 1.00 80.94 84 GLU A O 1
ATOM 675 N N . TYR A 1 85 ? -5.238 10.442 0.775 1.00 77.44 85 TYR A N 1
ATOM 676 C CA . TYR A 1 85 ? -4.414 10.637 1.967 1.00 77.44 85 TYR A CA 1
ATOM 677 C C . TYR A 1 85 ? -4.231 12.124 2.309 1.00 77.44 85 TYR A C 1
ATOM 679 O O . TYR A 1 85 ? -4.571 12.534 3.413 1.00 77.44 85 TYR A O 1
ATOM 687 N N . GLU A 1 86 ? -3.813 12.953 1.345 1.00 80.62 86 GLU A N 1
ATOM 688 C CA . GLU A 1 86 ? -3.675 14.411 1.521 1.00 80.62 86 GLU A CA 1
ATOM 689 C C . GLU A 1 86 ? -4.996 15.057 1.970 1.00 80.62 86 GLU A C 1
ATOM 691 O O . GLU A 1 86 ? -5.022 15.917 2.845 1.00 80.62 86 GLU A O 1
ATOM 696 N N . LYS A 1 87 ? -6.125 14.606 1.410 1.00 73.94 87 LYS A N 1
ATOM 697 C CA . LYS A 1 87 ? -7.451 15.126 1.762 1.00 73.94 87 LYS A CA 1
ATOM 698 C C . LYS A 1 87 ? -7.911 14.703 3.165 1.00 73.94 87 LYS A C 1
ATOM 700 O O . LYS A 1 87 ? -8.675 15.433 3.792 1.00 73.94 87 LYS A O 1
ATOM 705 N N . GLN A 1 88 ? -7.525 13.514 3.626 1.00 63.78 88 GLN A N 1
ATOM 706 C CA . GLN A 1 88 ? -7.808 13.060 4.991 1.00 63.78 88 GLN A CA 1
ATOM 707 C C . GLN A 1 88 ? -6.981 13.858 6.003 1.00 63.78 88 GLN A C 1
ATOM 709 O O . GLN A 1 88 ? -7.552 14.350 6.970 1.00 63.78 88 GLN A O 1
ATOM 714 N N . GLU A 1 89 ? -5.694 14.087 5.722 1.00 63.53 89 GLU A N 1
ATOM 715 C CA . GLU A 1 89 ? -4.820 14.936 6.545 1.00 63.53 89 GLU A CA 1
ATOM 716 C C . GLU A 1 89 ? -5.352 16.378 6.656 1.00 63.53 89 GLU A C 1
ATOM 718 O O . GLU A 1 89 ? -5.393 16.945 7.746 1.00 63.53 89 GLU A O 1
ATOM 723 N N . GLU A 1 90 ? -5.831 16.959 5.548 1.00 57.53 90 GLU A N 1
ATOM 724 C CA . GLU A 1 90 ? -6.444 18.297 5.546 1.00 57.53 90 GLU A CA 1
ATOM 725 C C . GLU A 1 90 ? -7.760 18.361 6.342 1.00 57.53 90 GLU A C 1
ATOM 727 O O . GLU A 1 90 ? -8.061 19.394 6.933 1.00 57.53 90 GLU A O 1
ATOM 732 N N . ASN A 1 91 ? -8.544 17.279 6.381 1.00 52.44 91 ASN A N 1
ATOM 733 C CA . ASN A 1 91 ? -9.802 17.233 7.129 1.00 52.44 91 ASN A CA 1
ATOM 734 C C . ASN A 1 91 ? -9.603 16.943 8.631 1.00 52.44 91 ASN A C 1
ATOM 736 O O . ASN A 1 91 ? -10.396 17.421 9.435 1.00 52.44 91 ASN A O 1
ATOM 740 N N . GLU A 1 92 ? -8.580 16.171 9.017 1.00 48.09 92 GLU A N 1
ATOM 741 C CA . GLU A 1 92 ? -8.243 15.892 10.427 1.00 48.09 92 GLU A CA 1
ATOM 742 C C . GLU A 1 92 ? -7.488 17.061 11.091 1.00 48.09 92 GLU A C 1
ATOM 744 O O . GLU A 1 92 ? -7.555 17.232 12.307 1.00 48.09 92 GLU A O 1
ATOM 749 N N . GLY A 1 93 ? -6.821 17.914 10.303 1.00 43.06 93 GLY A N 1
ATOM 750 C CA . GLY A 1 93 ? -6.154 19.127 10.790 1.00 43.06 93 GLY A CA 1
ATOM 751 C C . GLY A 1 93 ? -7.093 20.242 11.276 1.00 43.06 93 GLY A C 1
ATOM 752 O O . GLY A 1 93 ? -6.642 21.110 12.020 1.00 43.06 93 GLY A O 1
ATOM 753 N N . ASP A 1 94 ? -8.377 20.207 10.905 1.00 42.06 94 ASP A N 1
ATOM 754 C CA . ASP A 1 94 ? -9.397 21.184 11.330 1.00 42.06 94 ASP A CA 1
ATOM 755 C C . ASP A 1 94 ? -10.210 20.725 12.569 1.00 42.06 94 ASP A C 1
ATOM 757 O O . ASP A 1 94 ? -10.971 21.518 13.123 1.00 42.06 94 ASP A O 1
ATOM 761 N N . GLU A 1 95 ? -10.043 19.481 13.047 1.00 40.09 95 GLU A N 1
ATOM 762 C CA . GLU A 1 95 ? -10.695 18.951 14.270 1.00 40.09 95 GLU A CA 1
ATOM 763 C C . GLU A 1 95 ? -9.721 18.778 15.461 1.00 40.09 95 GLU A C 1
ATOM 765 O O . GLU A 1 95 ? -10.099 18.250 16.503 1.00 40.09 95 GLU A O 1
ATOM 770 N N . ALA A 1 96 ? -8.472 19.245 15.341 1.00 44.44 96 ALA A N 1
ATOM 771 C CA . ALA A 1 96 ? -7.429 19.110 16.368 1.00 44.44 96 ALA A CA 1
ATOM 772 C C . ALA A 1 96 ? -7.286 20.327 17.314 1.00 44.44 96 ALA A C 1
ATOM 774 O O . ALA A 1 96 ? -6.237 20.505 17.937 1.00 44.44 96 ALA A O 1
ATOM 775 N N . GLU A 1 97 ? -8.318 21.164 17.450 1.00 44.56 97 GLU A N 1
ATOM 776 C CA . GLU A 1 97 ? -8.407 22.158 18.527 1.00 44.56 97 GLU A CA 1
ATOM 777 C C . GLU A 1 97 ? -9.610 21.834 19.429 1.00 44.56 97 GLU A C 1
ATOM 779 O O . GLU A 1 97 ? -10.740 21.807 18.955 1.00 44.56 97 GLU A O 1
ATOM 784 N N . GLU A 1 98 ? -9.336 21.660 20.733 1.00 42.66 98 GLU A N 1
ATOM 785 C CA . GLU A 1 98 ? -10.247 21.314 21.851 1.00 42.66 98 GLU A CA 1
ATOM 786 C C . GLU A 1 98 ? -10.426 19.784 22.037 1.00 42.66 98 GLU A C 1
ATOM 788 O O . GLU A 1 98 ? -11.079 19.120 21.251 1.00 42.66 98 GLU A O 1
ATOM 793 N N . GLU A 1 99 ? -9.837 19.102 23.026 1.00 37.78 99 GLU A N 1
ATOM 794 C CA . GLU A 1 99 ? -9.821 19.397 24.461 1.00 37.78 99 GLU A CA 1
ATOM 795 C C . GLU A 1 99 ? -8.507 18.925 25.125 1.00 37.78 99 GLU A C 1
ATOM 797 O O . GLU A 1 99 ? -8.200 17.733 25.174 1.00 37.78 99 GLU A O 1
ATOM 802 N N . GLU A 1 100 ? -7.754 19.851 25.731 1.00 40.75 100 GLU A N 1
ATOM 803 C CA . GLU A 1 100 ? -6.867 19.492 26.842 1.00 40.75 100 GLU A CA 1
ATOM 804 C C . GLU A 1 100 ? -7.737 19.166 28.065 1.00 40.75 100 GLU A C 1
ATOM 806 O O . GLU A 1 100 ? -8.157 20.056 28.808 1.00 40.75 100 GLU A O 1
ATOM 811 N N . GLY A 1 101 ? -8.036 17.879 28.245 1.00 35.03 101 GLY A N 1
ATOM 812 C CA . GLY A 1 101 ? -8.822 17.351 29.355 1.00 35.03 101 GLY A CA 1
ATOM 813 C C . GLY A 1 101 ? -8.185 16.091 29.933 1.00 35.03 101 GLY A C 1
ATOM 814 O O . GLY A 1 101 ? -8.356 15.015 29.383 1.00 35.03 101 GLY A O 1
ATOM 815 N N . GLU A 1 102 ? -7.429 16.291 31.016 1.00 45.97 102 GLU A N 1
ATOM 816 C CA . GLU A 1 102 ? -7.052 15.376 32.110 1.00 45.97 102 GLU A CA 1
ATOM 817 C C . GLU A 1 102 ? -7.051 13.848 31.846 1.00 45.97 102 GLU A C 1
ATOM 819 O O . GLU A 1 102 ? -8.083 13.233 31.606 1.00 45.97 102 GLU A O 1
ATOM 824 N N . ASP A 1 103 ? -5.867 13.251 32.063 1.00 45.53 103 ASP A N 1
ATOM 825 C CA . ASP A 1 103 ? -5.490 11.826 31.972 1.00 45.53 103 ASP A CA 1
ATOM 826 C C . ASP A 1 103 ? -4.925 11.370 30.612 1.00 45.53 103 ASP A C 1
ATOM 828 O O . ASP A 1 103 ? -5.433 10.458 29.965 1.00 45.53 103 ASP A O 1
ATOM 832 N N . ASP A 1 104 ? -3.786 11.958 30.216 1.00 55.84 104 ASP A N 1
ATOM 833 C CA . ASP A 1 104 ? -2.945 11.443 29.128 1.00 55.84 104 ASP A CA 1
ATOM 834 C C . ASP A 1 104 ? -2.316 10.088 29.523 1.00 55.84 104 ASP A C 1
ATOM 836 O O . ASP A 1 104 ? -1.176 10.007 29.988 1.00 55.84 104 ASP A O 1
ATOM 840 N N . ASP A 1 105 ? -3.070 8.998 29.364 1.00 64.31 105 ASP A N 1
ATOM 841 C CA . ASP A 1 105 ? -2.594 7.620 29.544 1.00 64.31 105 ASP A CA 1
ATOM 842 C C . ASP A 1 105 ? -1.692 7.140 28.386 1.00 64.31 105 ASP A C 1
ATOM 844 O O . ASP A 1 105 ? -1.303 5.965 28.327 1.00 64.31 105 ASP A O 1
ATOM 848 N N . GLY A 1 106 ? -1.323 8.055 27.480 1.00 79.19 106 GLY A N 1
ATOM 849 C CA . GLY A 1 106 ? -0.503 7.786 26.310 1.00 79.19 106 GLY A CA 1
ATOM 850 C C . GLY A 1 106 ? -1.213 6.920 25.273 1.00 79.19 106 GLY A C 1
ATOM 851 O O . GLY A 1 106 ? -0.537 6.217 24.513 1.00 79.19 106 GLY A O 1
ATOM 852 N N . ARG A 1 107 ? -2.552 6.906 25.254 1.00 82.69 107 ARG A N 1
ATOM 853 C CA . ARG A 1 107 ? -3.355 6.184 24.264 1.00 82.69 107 ARG A CA 1
ATOM 854 C C . ARG A 1 107 ? -4.241 7.136 23.475 1.00 82.69 107 ARG A C 1
ATOM 856 O O . ARG A 1 107 ? -4.670 8.168 23.973 1.00 82.69 107 ARG A O 1
ATOM 863 N N . ASP A 1 108 ? -4.516 6.736 22.245 1.00 86.25 108 ASP A N 1
ATOM 864 C CA . ASP A 1 108 ? -5.412 7.414 21.324 1.00 86.25 108 ASP A CA 1
ATOM 865 C C . ASP A 1 108 ? -6.594 6.476 21.032 1.00 86.25 108 ASP A C 1
ATOM 867 O O . ASP A 1 108 ? -6.403 5.269 20.839 1.00 86.25 108 ASP A O 1
ATOM 871 N N . ASP A 1 109 ? -7.818 7.005 20.996 1.00 88.19 109 ASP A N 1
ATOM 872 C CA . ASP A 1 109 ? -8.979 6.254 20.507 1.00 88.19 109 ASP A CA 1
ATOM 873 C C . ASP A 1 109 ? -8.946 6.237 18.978 1.00 88.19 109 ASP A C 1
ATOM 875 O O . ASP A 1 109 ? -9.028 7.282 18.337 1.00 88.19 109 ASP A O 1
ATOM 879 N N . ILE A 1 110 ? -8.809 5.048 18.389 1.00 88.12 110 ILE A N 1
ATOM 880 C CA . ILE A 1 110 ? -8.826 4.894 16.928 1.00 88.12 110 ILE A CA 1
ATOM 881 C C . ILE A 1 110 ? -10.212 4.508 16.394 1.00 88.12 110 ILE A C 1
ATOM 883 O O . ILE A 1 110 ? -10.356 4.291 15.195 1.00 88.12 110 ILE A O 1
ATOM 887 N N . GLY A 1 111 ? -11.228 4.401 17.256 1.00 84.44 111 GLY A N 1
ATOM 888 C CA . GLY A 1 111 ? -12.620 4.134 16.900 1.00 84.44 111 GLY A CA 1
ATOM 889 C C . GLY A 1 111 ? -13.241 2.955 17.654 1.00 84.44 111 GLY A C 1
ATOM 890 O O . GLY A 1 111 ? -12.566 2.052 18.146 1.00 84.44 111 GLY A O 1
ATOM 891 N N . ASP A 1 112 ? -14.578 2.937 17.720 1.00 82.50 112 ASP A N 1
ATOM 892 C CA . ASP A 1 112 ? -15.372 1.882 18.375 1.00 82.50 112 ASP A CA 1
ATOM 893 C C . ASP A 1 112 ? -14.955 1.593 19.841 1.00 82.50 112 ASP A C 1
ATOM 895 O O . ASP A 1 112 ? -15.149 0.482 20.349 1.00 82.50 112 ASP A O 1
ATOM 899 N N . GLY A 1 113 ? -14.385 2.594 20.526 1.00 86.88 113 GLY A N 1
ATOM 900 C CA . GLY A 1 113 ? -13.879 2.494 21.897 1.00 86.88 113 GLY A CA 1
ATOM 901 C C . GLY A 1 113 ? -12.590 1.678 22.024 1.00 86.88 113 GLY A C 1
ATOM 902 O O . GLY A 1 113 ? -12.315 1.134 23.097 1.00 86.88 113 GLY A O 1
ATOM 903 N N . PHE A 1 114 ? -11.832 1.523 20.935 1.00 90.19 114 PHE A N 1
ATOM 904 C CA . PHE A 1 114 ? -10.546 0.841 20.945 1.00 90.19 114 PHE A CA 1
ATOM 905 C C . PHE A 1 114 ? -9.407 1.843 21.138 1.00 90.19 114 PHE A C 1
ATOM 907 O O . PHE A 1 114 ? -9.032 2.582 20.230 1.00 90.19 114 PHE A O 1
ATOM 914 N N . LEU A 1 115 ? -8.825 1.804 22.336 1.00 90.94 115 LEU A N 1
ATOM 915 C CA . LEU A 1 115 ? -7.677 2.621 22.709 1.00 90.94 115 LEU A CA 1
ATOM 916 C C . LEU A 1 115 ? -6.376 1.942 2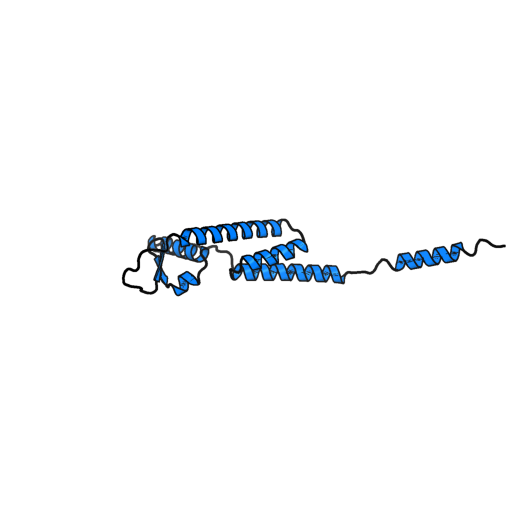2.281 1.00 90.94 115 LEU A C 1
ATOM 918 O O . LEU A 1 115 ? -6.070 0.822 22.707 1.00 90.94 115 LEU A O 1
ATOM 922 N N . LEU A 1 116 ? -5.582 2.645 21.486 1.00 89.75 116 LEU A N 1
ATOM 923 C CA . LEU A 1 116 ? -4.283 2.207 21.004 1.00 89.75 116 LEU A CA 1
ATOM 924 C C . LEU A 1 116 ? -3.186 3.081 21.617 1.00 89.75 116 LEU A C 1
ATOM 926 O O . LEU A 1 116 ? -3.337 4.289 21.698 1.00 89.75 116 LEU A O 1
ATOM 930 N N . ALA A 1 117 ? -2.058 2.497 22.028 1.00 91.31 117 ALA A N 1
ATOM 931 C CA . ALA A 1 117 ? -0.921 3.298 22.492 1.00 91.31 117 ALA A CA 1
ATOM 932 C C . ALA A 1 117 ? -0.490 4.300 21.407 1.00 91.31 117 ALA A C 1
ATOM 934 O O . ALA A 1 117 ? -0.337 3.911 20.249 1.00 91.31 117 ALA A O 1
ATOM 935 N N . ARG A 1 118 ? -0.247 5.557 21.783 1.00 86.69 118 ARG A N 1
ATOM 936 C CA . ARG A 1 118 ? 0.059 6.659 20.857 1.00 86.69 118 ARG A CA 1
ATOM 937 C C . ARG A 1 118 ? 1.233 6.353 19.933 1.00 86.69 118 ARG A C 1
ATOM 939 O O . ARG A 1 118 ? 1.170 6.592 18.734 1.00 86.69 118 ARG A O 1
ATOM 946 N N . GLU A 1 119 ? 2.274 5.716 20.465 1.00 86.69 119 GLU A N 1
ATOM 947 C CA . GLU A 1 119 ? 3.423 5.254 19.674 1.00 86.69 119 GLU A CA 1
ATOM 948 C C . GLU A 1 119 ? 3.010 4.298 18.542 1.00 86.69 119 GLU A C 1
ATOM 950 O O . GLU A 1 119 ? 3.520 4.393 17.428 1.00 86.69 119 GLU A O 1
ATOM 955 N N . LEU A 1 120 ? 2.055 3.397 18.804 1.00 89.31 120 LEU A N 1
ATOM 956 C CA . LEU A 1 120 ? 1.510 2.486 17.797 1.00 89.31 120 LEU A CA 1
ATOM 957 C C . LEU A 1 120 ? 0.538 3.199 16.860 1.00 89.31 120 LEU A C 1
ATOM 959 O O . LEU A 1 120 ? 0.532 2.905 15.672 1.00 89.31 120 LEU A O 1
ATOM 963 N N . SER A 1 121 ? -0.263 4.134 17.369 1.00 88.12 121 SER A N 1
ATOM 964 C CA . SER A 1 121 ? -1.150 4.950 16.537 1.00 88.12 121 SER A CA 1
ATOM 965 C C . SER A 1 121 ? -0.354 5.714 15.478 1.00 88.12 121 SER A C 1
ATOM 967 O O . SER A 1 121 ? -0.741 5.728 14.314 1.00 88.12 121 SER A O 1
ATOM 969 N N . ILE A 1 122 ? 0.802 6.271 15.833 1.00 86.31 122 ILE A N 1
ATOM 970 C CA . ILE A 1 122 ? 1.673 6.974 14.883 1.00 86.31 122 ILE A CA 1
ATOM 971 C C . ILE A 1 122 ? 2.399 5.992 13.946 1.00 86.31 122 ILE A C 1
ATOM 973 O O . ILE A 1 122 ? 2.592 6.289 12.771 1.00 86.31 122 ILE A O 1
ATOM 977 N N . ALA A 1 123 ? 2.810 4.821 14.443 1.00 89.06 123 ALA A N 1
ATOM 978 C CA . ALA A 1 123 ? 3.578 3.853 13.657 1.00 89.06 123 ALA A CA 1
ATOM 979 C C . ALA A 1 123 ? 2.737 3.019 12.671 1.00 89.06 123 ALA A C 1
ATOM 981 O O . ALA A 1 123 ? 3.299 2.438 11.742 1.00 89.06 123 ALA A O 1
ATOM 982 N N . LEU A 1 124 ? 1.424 2.905 12.889 1.00 90.81 124 LEU A N 1
ATOM 983 C CA . LEU A 1 124 ? 0.535 2.109 12.045 1.00 90.81 124 LEU A CA 1
ATOM 984 C C . LEU A 1 124 ? -0.024 2.920 10.884 1.00 90.81 124 LEU A C 1
ATOM 986 O O . LEU A 1 124 ? -0.556 4.017 11.057 1.00 90.81 124 LEU A O 1
ATOM 990 N N . TYR A 1 125 ? -0.019 2.304 9.707 1.00 87.75 125 TYR A N 1
ATOM 991 C CA . TYR A 1 125 ? -0.719 2.851 8.555 1.00 87.75 125 TYR A CA 1
ATOM 992 C C . TYR A 1 125 ? -2.241 2.848 8.786 1.00 87.75 125 TYR A C 1
ATOM 994 O O . TYR A 1 125 ? -2.753 1.951 9.465 1.00 87.75 125 TYR A O 1
ATOM 1002 N N . PRO A 1 126 ? -3.000 3.775 8.173 1.00 86.50 126 PRO A N 1
ATOM 1003 C CA . PRO A 1 126 ? -4.456 3.834 8.326 1.00 86.50 126 PRO A CA 1
ATOM 1004 C C . PRO A 1 126 ? -5.165 2.499 8.045 1.00 86.50 126 PRO A C 1
ATOM 1006 O O . PRO A 1 126 ? -5.972 2.051 8.855 1.00 86.50 126 PRO A O 1
ATOM 1009 N N . TYR A 1 127 ? -4.779 1.778 6.984 1.00 87.44 127 TYR A N 1
ATOM 1010 C CA . TYR A 1 127 ? -5.355 0.458 6.677 1.00 87.44 127 TYR A CA 1
ATOM 1011 C C . TYR A 1 127 ? -5.081 -0.589 7.774 1.00 87.44 127 TYR A C 1
ATOM 1013 O O . TYR A 1 127 ? -5.886 -1.492 8.005 1.00 87.44 127 TYR A O 1
ATOM 1021 N N . GLN A 1 128 ? -3.958 -0.467 8.489 1.00 91.50 128 GLN A N 1
ATOM 1022 C CA . GLN A 1 128 ? -3.642 -1.333 9.624 1.00 91.50 128 GLN A CA 1
ATOM 1023 C C . GLN A 1 128 ? -4.511 -0.978 10.833 1.00 91.50 128 GLN A C 1
ATOM 1025 O O . GLN A 1 128 ? -4.963 -1.884 11.534 1.00 91.50 128 GLN A O 1
ATOM 1030 N N . LYS A 1 129 ? -4.807 0.313 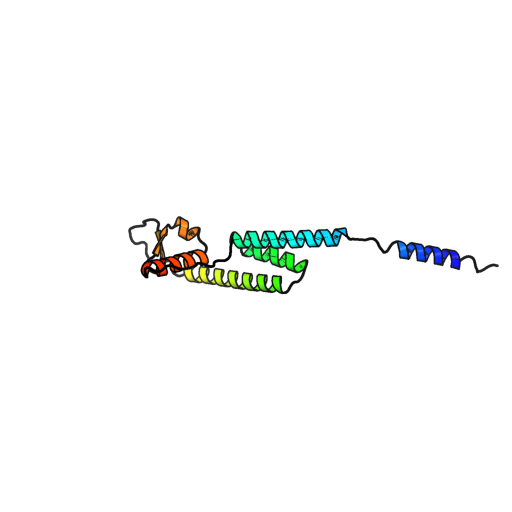11.049 1.00 91.94 129 LYS A N 1
ATOM 1031 C CA . LYS A 1 129 ? -5.775 0.763 12.065 1.00 91.94 129 LYS A CA 1
ATOM 1032 C C . LYS A 1 129 ? -7.182 0.253 11.751 1.00 91.94 129 LYS A C 1
ATOM 1034 O O . LYS A 1 129 ? -7.834 -0.296 12.635 1.00 91.94 129 LYS A O 1
ATOM 1039 N N . GLU A 1 130 ? -7.619 0.315 10.493 1.00 90.81 130 GLU A N 1
ATOM 1040 C CA . GLU A 1 130 ? -8.883 -0.295 10.052 1.00 90.81 130 GLU A CA 1
ATOM 1041 C C . GLU A 1 130 ? -8.912 -1.808 10.309 1.00 90.81 130 GLU A C 1
ATOM 1043 O O . GLU A 1 130 ? -9.911 -2.343 10.799 1.00 90.81 130 GLU A O 1
ATOM 1048 N N . GLY A 1 131 ? -7.801 -2.500 10.038 1.00 93.12 131 GLY A N 1
ATOM 1049 C CA . GLY A 1 131 ? -7.628 -3.913 10.367 1.00 93.12 131 GLY A CA 1
ATOM 1050 C C . GLY A 1 131 ? -7.777 -4.188 11.866 1.00 93.12 131 GLY A C 1
ATOM 1051 O O . GLY A 1 131 ? -8.488 -5.117 12.256 1.00 93.12 131 GLY A O 1
ATOM 1052 N N . LEU A 1 132 ? -7.176 -3.355 12.721 1.00 93.94 132 LEU A N 1
ATOM 1053 C CA . LEU A 1 132 ? -7.335 -3.441 14.176 1.00 93.94 132 LEU A CA 1
ATOM 1054 C C . LEU A 1 132 ? -8.782 -3.212 14.617 1.00 93.94 132 LEU A C 1
ATOM 1056 O O . LEU A 1 132 ? -9.302 -4.004 15.402 1.00 93.94 132 LEU A O 1
ATOM 1060 N N . LEU A 1 133 ? -9.463 -2.201 14.077 1.00 94.12 133 LEU A N 1
ATOM 1061 C CA . LEU A 1 133 ? -10.884 -1.962 14.349 1.00 94.12 133 LEU A CA 1
ATOM 1062 C C . LEU A 1 133 ? -11.758 -3.136 13.900 1.00 94.12 133 LEU A C 1
ATOM 1064 O O . LEU A 1 133 ? -12.724 -3.508 14.572 1.00 94.12 133 LEU A O 1
ATOM 1068 N N . TRP A 1 134 ? -11.424 -3.761 12.772 1.00 94.06 134 TRP A N 1
ATOM 1069 C CA . TRP A 1 134 ? -12.106 -4.964 12.310 1.00 94.06 134 TRP A CA 1
ATOM 1070 C C . TRP A 1 134 ? -11.910 -6.136 13.281 1.00 94.06 134 TRP A C 1
ATOM 1072 O O . TRP A 1 134 ? -12.890 -6.794 13.651 1.00 94.06 134 TRP A O 1
ATOM 1082 N N . PHE A 1 135 ? -10.684 -6.359 13.767 1.00 94.94 135 PHE A N 1
ATOM 1083 C CA . PHE A 1 135 ? -10.419 -7.348 14.814 1.00 94.94 135 PHE A CA 1
ATOM 1084 C C . PHE A 1 135 ? -11.168 -7.030 16.111 1.00 94.94 135 PHE A C 1
ATOM 1086 O O . PHE A 1 135 ? -11.750 -7.932 16.716 1.00 94.94 135 PHE A O 1
ATOM 1093 N N . TRP A 1 136 ? -11.216 -5.760 16.512 1.00 94.44 136 TRP A N 1
ATOM 1094 C CA . TRP A 1 136 ? -11.942 -5.308 17.696 1.00 94.44 136 TRP A CA 1
ATOM 1095 C C . TRP A 1 136 ? -13.441 -5.622 17.606 1.00 94.44 136 TRP A C 1
ATOM 1097 O O . TRP A 1 136 ? -14.032 -6.174 18.537 1.00 94.44 136 TRP A O 1
ATOM 1107 N N . LYS A 1 137 ? -14.056 -5.391 16.441 1.00 93.06 137 LYS A N 1
ATOM 1108 C CA . LYS A 1 137 ? -15.456 -5.764 16.171 1.00 93.06 137 LYS A CA 1
ATOM 1109 C C . LYS A 1 137 ? -15.697 -7.265 16.284 1.00 93.06 137 LYS A C 1
ATOM 1111 O O . LYS A 1 137 ? -16.734 -7.670 16.811 1.00 93.06 137 LYS A O 1
ATOM 1116 N N . LEU A 1 138 ? -14.779 -8.087 15.777 1.00 95.69 138 LEU A N 1
ATOM 1117 C CA . LEU A 1 138 ? -14.870 -9.544 15.897 1.00 95.69 138 LEU A CA 1
ATOM 1118 C C . LEU A 1 138 ? -14.769 -9.996 17.353 1.00 95.69 138 LEU A C 1
ATOM 1120 O O . LEU A 1 138 ? -15.595 -10.795 17.803 1.00 95.69 138 LEU A O 1
ATOM 1124 N N . TYR A 1 139 ? -13.811 -9.432 18.091 1.00 94.75 139 TYR A N 1
ATOM 1125 C CA . TYR A 1 139 ? -13.620 -9.698 19.512 1.00 94.75 139 TYR A CA 1
ATOM 1126 C C . TYR A 1 139 ? -14.883 -9.371 20.317 1.00 94.75 139 TYR A C 1
ATOM 1128 O O . TYR A 1 139 ? -15.399 -10.242 21.011 1.00 94.75 139 TYR A O 1
ATOM 1136 N N . ASN A 1 140 ? -15.462 -8.181 20.129 1.00 93.56 140 ASN A N 1
ATOM 1137 C CA . ASN A 1 140 ? -16.692 -7.759 20.812 1.00 93.56 140 ASN A CA 1
ATOM 1138 C C . ASN A 1 140 ? -17.916 -8.632 20.484 1.00 93.56 140 ASN A C 1
ATOM 1140 O O . ASN A 1 140 ? -18.881 -8.673 21.246 1.00 93.56 140 ASN A O 1
ATOM 1144 N N . ARG A 1 141 ? -17.897 -9.336 19.346 1.00 95.62 141 ARG A N 1
ATOM 1145 C CA . ARG A 1 141 ? -18.948 -10.281 18.932 1.00 95.62 141 ARG A CA 1
ATOM 1146 C C . ARG A 1 141 ? -18.658 -11.724 19.352 1.00 95.62 141 ARG A C 1
ATOM 1148 O O . ARG A 1 141 ? -19.461 -12.601 19.039 1.00 95.62 141 ARG A O 1
ATOM 1155 N N . ASN A 1 142 ? -17.538 -11.986 20.028 1.00 94.44 142 ASN A N 1
ATOM 1156 C CA . ASN A 1 142 ? -17.020 -13.322 20.334 1.00 94.44 142 ASN A CA 1
ATOM 1157 C C . ASN A 1 142 ? -16.917 -14.214 19.083 1.00 94.44 142 ASN A C 1
ATOM 1159 O O . ASN A 1 142 ? -17.259 -15.399 19.111 1.00 94.44 142 ASN A O 1
ATOM 1163 N N . GLN A 1 143 ? -16.478 -13.632 17.966 1.00 95.25 143 GLN A N 1
ATOM 1164 C CA . GLN A 1 143 ? -16.340 -14.308 16.679 1.00 95.25 143 GLN A CA 1
ATOM 1165 C C . GLN A 1 143 ? -14.877 -14.355 16.238 1.00 95.25 143 GLN A C 1
ATOM 1167 O O . GLN A 1 143 ? -14.094 -13.453 16.513 1.00 95.25 143 GLN A O 1
ATOM 1172 N N . GLY A 1 144 ? -14.517 -15.423 15.527 1.00 93.69 144 GLY A N 1
ATOM 1173 C CA . GLY A 1 144 ? -13.272 -15.477 14.766 1.00 93.69 144 GLY A CA 1
ATOM 1174 C C . GLY A 1 144 ? -13.455 -14.922 13.352 1.00 93.69 144 GLY A C 1
ATOM 1175 O O . GLY A 1 144 ? -14.577 -14.714 12.890 1.00 93.69 144 GLY A O 1
ATOM 1176 N N . GLY A 1 145 ? -12.346 -14.742 12.640 1.00 93.12 145 GLY A N 1
ATOM 1177 C CA . GLY A 1 145 ? -12.337 -14.317 11.244 1.00 93.12 145 GLY A CA 1
ATOM 1178 C C . GLY A 1 145 ? -11.031 -14.695 10.556 1.00 93.12 145 GLY A C 1
ATOM 1179 O O . GLY A 1 145 ? -10.050 -15.038 11.213 1.00 93.12 145 GLY A O 1
ATOM 1180 N N . ILE A 1 146 ? -11.033 -14.649 9.226 1.00 93.81 146 ILE A N 1
ATOM 1181 C CA . ILE A 1 146 ? -9.832 -14.838 8.409 1.00 93.81 146 ILE A CA 1
ATOM 1182 C C . ILE A 1 146 ? -9.469 -13.472 7.839 1.00 93.81 146 ILE A C 1
ATOM 1184 O O . ILE A 1 146 ? -10.239 -12.919 7.055 1.00 93.81 146 ILE A O 1
ATOM 1188 N N . LEU A 1 147 ? -8.313 -12.941 8.237 1.00 91.19 147 LEU A N 1
ATOM 1189 C CA . LEU A 1 147 ? -7.739 -11.760 7.606 1.00 91.19 147 LEU A CA 1
ATOM 1190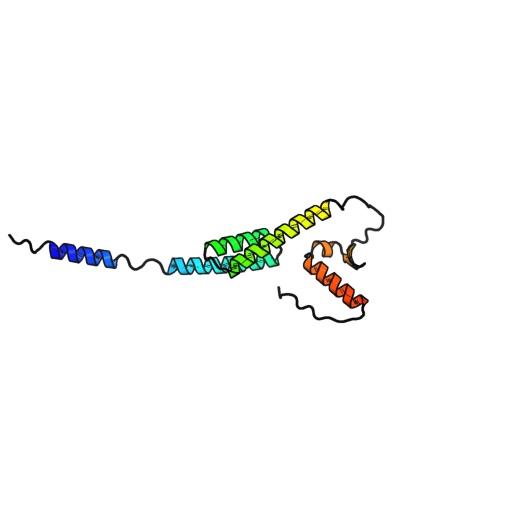 C C . LEU A 1 147 ? -6.935 -12.213 6.385 1.00 91.19 147 LEU A C 1
ATOM 1192 O O . LEU A 1 147 ? -5.892 -12.848 6.524 1.00 91.19 147 LEU A O 1
ATOM 1196 N N . GLY A 1 148 ? -7.460 -11.930 5.198 1.00 89.25 148 GLY A N 1
ATOM 1197 C CA . GLY A 1 148 ? -6.794 -12.198 3.925 1.00 89.25 148 GLY A CA 1
ATOM 1198 C C . GLY A 1 148 ? -6.094 -10.959 3.388 1.00 89.25 148 GLY A C 1
ATOM 1199 O O . GLY A 1 148 ? -6.379 -10.573 2.260 1.00 89.25 148 GLY A O 1
ATOM 1200 N N . ASP A 1 149 ? -5.270 -10.314 4.213 1.00 88.88 149 ASP A N 1
ATOM 1201 C CA . ASP A 1 149 ? -4.498 -9.152 3.773 1.00 88.88 149 ASP A CA 1
ATOM 1202 C C . ASP A 1 149 ? -3.395 -9.571 2.790 1.00 88.88 149 ASP A C 1
ATOM 1204 O O . ASP A 1 149 ? -2.936 -10.723 2.794 1.00 88.88 149 ASP A O 1
ATOM 1208 N N . ASP A 1 150 ? -2.993 -8.641 1.929 1.00 88.19 150 ASP A N 1
ATOM 1209 C CA . ASP A 1 150 ? -1.902 -8.881 0.993 1.00 88.19 150 ASP A CA 1
ATOM 1210 C C . ASP A 1 150 ? -0.595 -9.082 1.777 1.00 88.19 150 ASP A C 1
ATOM 1212 O O . ASP A 1 150 ? -0.288 -8.383 2.739 1.00 88.19 150 ASP A O 1
ATOM 1216 N N . MET A 1 151 ? 0.194 -10.083 1.383 1.00 82.31 151 MET A N 1
ATOM 1217 C CA . MET A 1 151 ? 1.464 -10.351 2.055 1.00 82.31 151 MET A CA 1
ATOM 1218 C C . MET A 1 151 ? 2.482 -9.245 1.749 1.00 82.31 151 MET A C 1
ATOM 1220 O O . MET A 1 151 ? 2.939 -9.143 0.606 1.00 82.31 151 MET A O 1
ATOM 1224 N N . GLY A 1 152 ? 2.923 -8.542 2.794 1.00 63.03 152 GLY A N 1
ATOM 1225 C CA . GLY A 1 152 ? 4.063 -7.619 2.770 1.00 63.03 152 GLY A CA 1
ATOM 1226 C C . GLY A 1 152 ? 3.625 -6.174 2.725 1.00 63.03 152 GLY A C 1
ATOM 1227 O O . GLY A 1 152 ? 4.223 -5.450 1.902 1.00 63.03 152 GLY A O 1
#

Mean predicted aligned error: 17.08 Å

Solvent-accessible surface area (backbone atoms only — not comparable to full-atom values): 9188 Å² total; per-residue (Å²): 135,78,83,77,66,61,63,62,54,53,54,54,51,51,56,56,53,65,69,68,75,76,86,85,64,77,64,58,58,52,50,52,52,49,53,34,53,49,27,54,50,50,18,50,53,29,44,60,72,65,40,53,69,60,14,46,49,27,46,54,55,25,36,75,74,53,79,40,75,71,56,50,55,49,48,51,52,51,50,53,49,52,54,52,48,56,53,49,53,62,59,55,66,75,64,74,73,84,77,99,69,89,79,90,81,56,55,40,76,81,51,97,86,42,72,36,49,40,73,54,58,73,71,45,53,70,73,54,51,52,50,50,50,51,50,50,55,30,55,79,65,78,45,86,84,84,86,85,71,82,92,114

Radius of gyration: 30.12 Å; Cα contacts (8 Å, |Δi|>4): 78; chains: 1; bounding box: 59×38×104 Å

Nearest PDB structures (foldseek):
  2v1s-assembly5_E  TM=8.026E-01  e=1.094E-01  Rattus norvegicus
  3fwv-assembly2_B  TM=9.109E-01  e=5.012E-01  Homo sapiens
  3esk-assembly1_A  TM=8.214E-01  e=5.690E-01  Homo sapiens
  2vkj-assembly1_A  TM=8.095E-01  e=1.382E+00  Thermotoga maritima